Protein AF-A0A7S2U3X2-F1 (afdb_monomer_lite)

InterPro domains:
  IPR000608 Ubiquitin-conjugating (UBC), catalytic core domain [PF00179] (3-97)
  IPR000608 Ubiquitin-conjugating (UBC), catalytic core domain [PS50127] (1-104)
  IPR016135 Ubiquitin-conjugating enzyme/RWD-like [G3DSA:3.10.110.10] (1-111)
  IPR016135 Ubiquitin-conjugating enzyme/RWD-like [SSF54495] (3-105)
  IPR023313 Ubiquitin-conjugating enzyme, active site [PS00183] (31-46)
  IPR050113 Ubiquitin-conjugating enzyme E2-like [PTHR24067] (3-103)

Foldseek 3Di:
DLPQAQWDKDWADDPCPPVAGTFIFTPQQDLAQQAARRRGGNDCCNPVVPDNVDDPVNVVVSVVVCRVPPDLVHGNDPVLSCCVPPPVPVNVVVSVVSRVCSLPPVVVVVCVVVVVDDDPDDPDDDPPDDDDDDDDPPDDDPVSVVPVVPPPDDDD

Structure (mmCIF, N/CA/C/O backbone):
data_AF-A0A7S2U3X2-F1
#
_entry.id   AF-A0A7S2U3X2-F1
#
loop_
_atom_site.group_PDB
_atom_site.id
_atom_site.type_symbol
_atom_site.label_atom_id
_atom_site.label_alt_id
_atom_site.label_comp_id
_atom_site.label_asym_id
_atom_site.label_entity_id
_atom_site.label_seq_id
_atom_site.pdbx_PDB_ins_code
_atom_site.Cartn_x
_atom_site.Cartn_y
_atom_site.Cartn_z
_atom_site.occupancy
_atom_site.B_iso_or_equiv
_atom_site.auth_seq_id
_atom_site.auth_comp_id
_atom_site.auth_asym_id
_atom_site.auth_atom_id
_atom_site.pdbx_PDB_model_num
ATOM 1 N N . MET A 1 1 ? -14.903 -0.356 2.112 1.00 58.09 1 MET A N 1
ATOM 2 C CA . MET A 1 1 ? -14.021 0.558 1.363 1.00 58.09 1 MET A CA 1
ATOM 3 C C . MET A 1 1 ? -13.351 1.489 2.374 1.00 58.09 1 MET A C 1
ATOM 5 O O . MET A 1 1 ? -13.988 1.809 3.372 1.00 58.09 1 MET A O 1
ATOM 9 N N . GLN A 1 2 ? -12.078 1.856 2.194 1.00 73.31 2 GLN A N 1
ATOM 10 C CA . GLN A 1 2 ? -11.378 2.823 3.064 1.00 73.31 2 GLN A CA 1
ATOM 11 C C . GLN A 1 2 ? -11.759 4.270 2.680 1.00 73.31 2 GLN A C 1
ATOM 13 O O . GLN A 1 2 ? -10.912 5.071 2.291 1.00 73.31 2 GLN A O 1
ATOM 18 N N . GLU A 1 3 ? -13.056 4.578 2.699 1.00 78.75 3 GLU A N 1
ATOM 19 C CA . GLU A 1 3 ? -13.583 5.891 2.308 1.00 78.75 3 GLU A CA 1
ATOM 20 C C . GLU A 1 3 ? -13.183 6.983 3.308 1.00 78.75 3 GLU A C 1
ATOM 22 O O . GLU A 1 3 ? -13.061 6.735 4.504 1.00 78.75 3 GLU A O 1
ATOM 27 N N . GLY A 1 4 ? -12.957 8.202 2.809 1.00 81.38 4 GLY A N 1
ATOM 28 C CA . GLY A 1 4 ? -12.629 9.371 3.637 1.00 81.38 4 GLY A CA 1
ATOM 29 C C . GLY A 1 4 ? -11.180 9.451 4.139 1.00 81.38 4 GLY A C 1
ATOM 30 O O . GLY A 1 4 ? -10.811 10.451 4.758 1.00 81.38 4 GLY A O 1
ATOM 31 N N . GLY A 1 5 ? -10.339 8.449 3.866 1.00 86.56 5 GLY A N 1
ATOM 32 C CA . GLY A 1 5 ? -8.924 8.451 4.251 1.00 86.56 5 GLY A CA 1
ATOM 33 C C . GLY A 1 5 ? -8.021 9.289 3.339 1.00 86.56 5 GLY A C 1
ATOM 34 O O . GLY A 1 5 ? -8.302 9.483 2.156 1.00 86.56 5 GLY A O 1
ATOM 35 N N . VAL A 1 6 ? -6.901 9.765 3.889 1.00 88.62 6 VAL A N 1
ATOM 36 C CA . VAL A 1 6 ? -5.813 10.437 3.161 1.00 88.62 6 VAL A CA 1
ATOM 37 C C . VAL A 1 6 ? -4.550 9.584 3.267 1.00 88.62 6 VAL A C 1
ATOM 39 O O . VAL A 1 6 ? -3.787 9.665 4.230 1.00 88.62 6 VAL A O 1
ATOM 42 N N . PHE A 1 7 ? -4.315 8.752 2.257 1.00 90.31 7 PHE A N 1
ATOM 43 C CA . PHE A 1 7 ? -3.205 7.801 2.254 1.00 90.31 7 PHE A CA 1
ATOM 44 C C . PHE A 1 7 ? -2.033 8.325 1.430 1.00 90.31 7 PHE A C 1
ATOM 46 O O . PHE A 1 7 ? -2.172 8.631 0.247 1.00 90.31 7 PHE A O 1
ATOM 53 N N . ARG A 1 8 ? -0.867 8.432 2.069 1.00 91.19 8 ARG A N 1
ATOM 54 C CA . ARG A 1 8 ? 0.379 8.860 1.436 1.00 91.19 8 ARG A CA 1
ATOM 55 C C . ARG A 1 8 ? 1.189 7.639 1.022 1.00 91.19 8 ARG A C 1
ATOM 57 O O . ARG A 1 8 ? 1.257 6.645 1.748 1.00 91.19 8 ARG A O 1
ATOM 64 N N . LEU A 1 9 ? 1.814 7.742 -0.143 1.00 93.56 9 LEU A N 1
ATOM 65 C CA . LEU A 1 9 ? 2.643 6.704 -0.737 1.00 93.56 9 LEU A CA 1
ATOM 66 C C . LEU A 1 9 ? 3.942 7.304 -1.275 1.00 93.56 9 LEU A C 1
ATOM 68 O O . LEU A 1 9 ? 3.979 8.458 -1.700 1.00 93.56 9 LEU A O 1
ATOM 72 N N . ASN A 1 10 ? 5.010 6.519 -1.198 1.00 95.00 10 ASN A N 1
ATOM 73 C CA . ASN A 1 10 ? 6.304 6.803 -1.796 1.00 95.00 10 ASN A CA 1
ATOM 74 C C . ASN A 1 10 ? 6.472 5.886 -3.013 1.00 95.00 10 ASN A C 1
ATOM 76 O O . ASN A 1 10 ? 6.205 4.684 -2.921 1.00 95.00 10 ASN A O 1
ATOM 80 N N . ILE 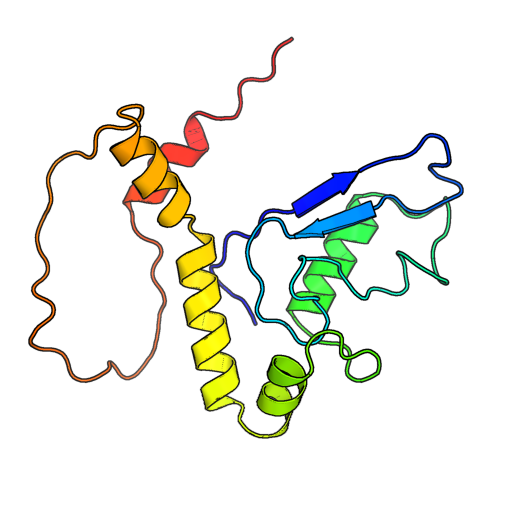A 1 11 ? 6.876 6.475 -4.138 1.00 95.56 11 ILE A N 1
ATOM 81 C CA . ILE A 1 11 ? 7.206 5.777 -5.377 1.00 95.56 11 ILE A CA 1
ATOM 82 C C . ILE A 1 11 ? 8.670 6.079 -5.679 1.00 95.56 11 ILE A C 1
ATOM 84 O O . ILE A 1 11 ? 9.018 7.218 -5.992 1.00 95.56 11 ILE A O 1
ATOM 88 N N . ASN A 1 12 ? 9.513 5.057 -5.587 1.00 96.12 12 ASN A N 1
ATOM 89 C CA . ASN A 1 12 ? 10.945 5.162 -5.817 1.00 96.12 12 ASN A CA 1
ATOM 90 C C . ASN A 1 12 ? 11.322 4.499 -7.147 1.00 96.12 12 ASN A C 1
ATOM 92 O O . ASN A 1 12 ? 11.051 3.317 -7.365 1.00 96.12 12 ASN A O 1
ATOM 96 N N . PHE A 1 13 ? 11.960 5.261 -8.031 1.00 95.75 13 PHE A N 1
ATOM 97 C CA . PHE A 1 13 ? 12.406 4.789 -9.340 1.00 95.75 13 PHE A CA 1
ATOM 98 C C . PHE A 1 13 ? 13.894 4.453 -9.282 1.00 95.75 13 PHE A C 1
ATOM 100 O O . PHE A 1 13 ? 14.691 5.232 -8.765 1.00 95.75 13 PHE A O 1
ATOM 107 N N . THR A 1 14 ? 14.270 3.299 -9.825 1.00 95.06 14 THR A N 1
ATOM 108 C CA . THR A 1 14 ? 15.674 2.900 -9.976 1.00 95.06 14 THR A CA 1
ATOM 109 C C . THR A 1 14 ? 16.150 3.167 -11.404 1.00 95.06 14 THR A C 1
ATOM 111 O O . THR A 1 14 ? 15.341 3.402 -12.303 1.00 95.06 14 THR A O 1
ATOM 114 N N . GLU A 1 15 ? 17.459 3.067 -11.643 1.00 96.62 15 GLU A N 1
ATOM 115 C CA . GLU A 1 15 ? 18.049 3.163 -12.991 1.00 96.62 15 GLU A CA 1
ATOM 116 C C . GLU A 1 15 ? 17.541 2.075 -13.956 1.00 96.62 15 GLU A C 1
ATOM 118 O O . GLU A 1 15 ? 17.689 2.190 -15.168 1.00 96.62 15 GLU A O 1
ATOM 123 N N . GLU A 1 16 ? 16.917 1.017 -13.429 1.00 95.38 16 GLU A N 1
ATOM 124 C CA . GLU A 1 16 ? 16.353 -0.074 -14.221 1.00 95.38 16 GLU A CA 1
ATOM 125 C C . GLU A 1 16 ? 14.930 0.214 -14.721 1.00 95.38 16 GLU A C 1
ATOM 127 O O . GLU A 1 16 ? 14.385 -0.573 -15.498 1.00 95.38 16 GLU A O 1
ATOM 132 N N . TYR A 1 17 ? 14.305 1.318 -14.305 1.00 93.62 17 TYR A N 1
ATOM 133 C CA . TYR A 1 17 ? 13.011 1.733 -14.839 1.00 93.62 17 TYR A CA 1
ATOM 134 C C . TYR A 1 17 ? 13.147 2.166 -16.315 1.00 93.62 17 TYR A C 1
ATOM 136 O O . TYR A 1 17 ? 14.069 2.914 -16.643 1.00 93.62 17 TYR A O 1
ATOM 144 N N . PRO A 1 18 ? 12.244 1.750 -17.229 1.00 95.00 18 PRO A N 1
ATOM 145 C CA . PRO A 1 18 ? 10.994 1.016 -16.999 1.00 95.00 18 PRO A CA 1
ATOM 146 C C . PRO A 1 18 ? 11.105 -0.509 -17.160 1.00 95.00 18 PRO A C 1
ATOM 148 O O . PRO A 1 18 ? 10.085 -1.190 -17.170 1.00 95.00 18 PRO A O 1
ATOM 151 N N . ASN A 1 19 ? 12.303 -1.079 -17.304 1.00 95.19 19 ASN A N 1
ATOM 152 C CA . ASN A 1 19 ? 12.470 -2.534 -17.426 1.00 95.19 19 ASN A CA 1
ATOM 153 C C . ASN A 1 19 ? 12.091 -3.267 -16.129 1.00 95.19 19 ASN A C 1
ATOM 155 O O . ASN A 1 19 ? 11.554 -4.373 -16.185 1.00 95.19 19 ASN A O 1
ATOM 159 N N . LYS A 1 20 ? 12.316 -2.633 -14.973 1.00 95.00 20 LYS A N 1
ATOM 160 C CA . LYS A 1 20 ? 11.787 -3.053 -13.669 1.00 95.00 20 LYS A CA 1
ATOM 161 C C . LYS A 1 20 ? 10.743 -2.059 -13.142 1.00 95.00 20 LYS A C 1
ATOM 163 O O . LYS A 1 20 ? 10.844 -0.865 -13.443 1.00 95.00 20 LYS A O 1
ATOM 168 N N . PRO A 1 21 ? 9.759 -2.531 -12.352 1.00 96.00 21 PRO A N 1
ATOM 169 C CA . PRO A 1 21 ? 8.778 -1.653 -11.727 1.00 96.00 21 PRO A CA 1
ATOM 170 C C . PRO A 1 21 ? 9.452 -0.716 -10.715 1.00 96.00 21 PRO A C 1
ATOM 172 O O . PRO A 1 21 ? 10.472 -1.087 -10.124 1.00 96.00 21 PRO A O 1
ATOM 175 N N . PRO A 1 22 ? 8.879 0.474 -10.463 1.00 96.44 22 PRO A N 1
ATOM 176 C CA . PRO A 1 22 ? 9.280 1.275 -9.318 1.00 96.44 22 PRO A CA 1
ATOM 177 C C . PRO A 1 22 ? 8.893 0.571 -8.013 1.00 96.44 22 PRO A C 1
ATOM 179 O O . PRO A 1 22 ? 7.942 -0.214 -7.952 1.00 96.44 22 PRO A O 1
ATOM 182 N N . GLU A 1 23 ? 9.601 0.893 -6.939 1.00 95.25 23 GLU A N 1
ATOM 183 C CA . GLU A 1 23 ? 9.236 0.444 -5.604 1.00 95.25 23 GLU A CA 1
ATOM 184 C C . GLU A 1 23 ? 8.139 1.351 -5.035 1.00 95.25 23 GLU A C 1
ATOM 186 O O . GLU A 1 23 ? 8.311 2.566 -4.953 1.00 95.25 23 GLU A O 1
ATOM 191 N N . VAL A 1 24 ? 7.011 0.761 -4.631 1.00 96.06 24 VAL A N 1
ATOM 192 C CA . VAL A 1 24 ? 5.862 1.502 -4.093 1.00 96.06 24 VAL A CA 1
ATOM 193 C C . VAL A 1 24 ? 5.556 1.051 -2.673 1.00 96.06 24 VAL A C 1
ATOM 195 O O . VAL A 1 24 ? 5.383 -0.144 -2.412 1.00 96.06 24 VAL A O 1
ATOM 198 N N . ARG A 1 25 ? 5.464 2.016 -1.754 1.00 95.88 25 ARG A N 1
ATOM 199 C CA . ARG A 1 25 ? 5.145 1.770 -0.342 1.00 95.88 25 ARG A CA 1
ATOM 200 C C . ARG A 1 25 ? 4.214 2.841 0.207 1.00 95.88 25 ARG A C 1
ATOM 202 O O . ARG A 1 25 ? 4.399 4.025 -0.070 1.00 95.88 25 ARG A O 1
ATOM 209 N N . PHE A 1 26 ? 3.254 2.450 1.035 1.00 95.19 26 PHE A N 1
ATOM 210 C CA . PHE A 1 26 ? 2.508 3.399 1.853 1.00 95.19 26 PHE A CA 1
ATOM 211 C C . PHE A 1 26 ? 3.398 3.955 2.966 1.00 95.19 26 PHE A C 1
ATOM 213 O O . PHE A 1 26 ? 4.079 3.208 3.663 1.00 95.19 26 PHE A O 1
ATOM 220 N N . THR A 1 27 ? 3.375 5.274 3.142 1.00 91.69 27 THR A N 1
ATOM 221 C CA . THR A 1 27 ? 3.973 5.939 4.310 1.00 91.69 27 THR A CA 1
ATOM 222 C C . THR A 1 27 ? 2.945 6.134 5.420 1.00 91.69 27 THR A C 1
ATOM 224 O O . THR A 1 27 ? 3.297 6.183 6.597 1.00 91.69 27 THR A O 1
ATOM 227 N N . THR A 1 28 ? 1.660 6.200 5.062 1.00 90.94 28 THR A N 1
ATOM 228 C CA . THR A 1 28 ? 0.557 6.096 6.019 1.00 90.94 28 THR A CA 1
ATOM 229 C C . THR A 1 28 ? 0.423 4.650 6.505 1.00 90.94 28 THR A C 1
ATOM 231 O O . THR A 1 28 ? 0.505 3.721 5.707 1.00 90.94 28 THR A O 1
ATOM 234 N N . LYS A 1 29 ? 0.178 4.440 7.804 1.00 91.06 29 LYS A N 1
ATOM 235 C CA . LYS A 1 29 ? -0.109 3.100 8.341 1.00 91.06 29 LYS A CA 1
ATOM 236 C C . LYS A 1 29 ? -1.430 2.574 7.784 1.00 91.06 29 LYS A C 1
ATOM 238 O O . LYS A 1 29 ? -2.462 3.225 7.925 1.00 91.06 29 LYS A O 1
ATOM 243 N N . MET A 1 30 ? -1.396 1.377 7.205 1.00 92.81 30 MET A N 1
ATOM 244 C CA . MET A 1 30 ? -2.547 0.771 6.539 1.00 92.81 30 MET A CA 1
ATOM 245 C C . MET A 1 30 ? -3.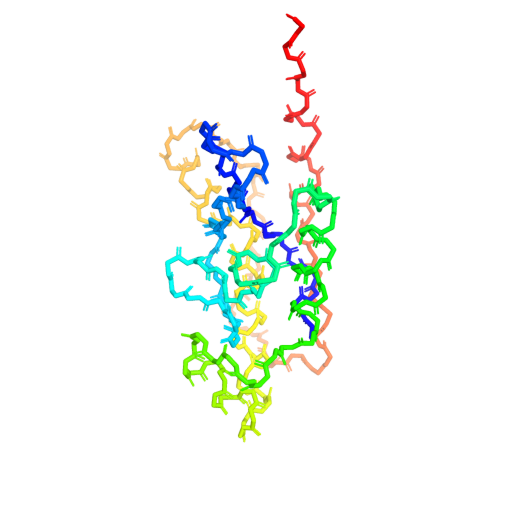028 -0.471 7.278 1.00 92.81 30 MET A C 1
ATOM 247 O O . MET A 1 30 ? -2.232 -1.314 7.686 1.00 92.81 30 MET A O 1
ATOM 251 N N . PHE A 1 31 ? -4.347 -0.629 7.359 1.00 93.88 31 PHE A N 1
ATOM 252 C CA . PHE A 1 31 ? -4.975 -1.888 7.745 1.00 93.88 31 PHE A CA 1
ATOM 253 C C . PHE A 1 31 ? -5.717 -2.470 6.545 1.00 93.88 31 PHE A C 1
ATOM 255 O O . PHE A 1 31 ? -6.850 -2.086 6.250 1.00 93.88 31 PHE A O 1
ATOM 262 N N . HIS A 1 32 ? -5.041 -3.348 5.802 1.00 94.50 32 HIS A N 1
ATOM 263 C CA . HIS A 1 32 ? -5.548 -3.899 4.548 1.00 94.50 32 HIS A CA 1
ATOM 264 C C . HIS A 1 32 ? -5.015 -5.320 4.307 1.00 94.50 32 HIS A C 1
ATOM 266 O O . HIS A 1 32 ? -3.832 -5.548 4.561 1.00 94.50 32 HIS A O 1
ATOM 272 N N . PRO A 1 33 ? -5.821 -6.264 3.778 1.00 94.62 33 PRO A N 1
ATOM 273 C CA . PRO A 1 33 ? -5.383 -7.639 3.516 1.00 94.62 33 PRO A CA 1
ATOM 274 C C . PRO A 1 33 ? -4.111 -7.749 2.664 1.00 94.62 33 PRO A C 1
ATOM 276 O O . PRO A 1 33 ? -3.261 -8.583 2.952 1.00 94.62 33 PRO A O 1
ATOM 279 N N . ASN A 1 34 ? -3.945 -6.881 1.661 1.00 94.75 34 ASN A N 1
ATOM 280 C CA . ASN A 1 34 ? -2.824 -6.919 0.705 1.00 94.75 34 ASN A CA 1
ATOM 281 C C . ASN A 1 34 ? -1.708 -5.888 0.967 1.00 94.75 34 ASN A C 1
ATOM 283 O O . ASN A 1 34 ? -0.881 -5.655 0.085 1.00 94.75 34 ASN A O 1
ATOM 287 N N . ILE A 1 35 ? -1.682 -5.249 2.142 1.00 94.88 35 ILE A N 1
ATOM 288 C CA . ILE A 1 35 ? -0.621 -4.298 2.515 1.00 94.88 35 ILE A CA 1
ATOM 289 C C . ILE A 1 35 ? 0.125 -4.841 3.733 1.00 94.88 35 ILE A C 1
ATOM 291 O O . ILE A 1 35 ? -0.494 -5.192 4.738 1.00 94.88 35 ILE A O 1
ATOM 295 N N . TYR A 1 36 ? 1.448 -4.929 3.627 1.00 94.00 36 TYR A N 1
ATOM 296 C CA . TYR A 1 36 ? 2.329 -5.350 4.715 1.00 94.00 36 TYR A CA 1
ATOM 297 C C . TYR A 1 36 ? 2.433 -4.266 5.800 1.00 94.00 36 TYR A C 1
ATOM 299 O O . TYR A 1 36 ? 2.135 -3.096 5.564 1.00 94.00 36 TYR A O 1
ATOM 307 N N . GLU A 1 37 ? 2.896 -4.640 6.995 1.00 91.06 37 GLU A N 1
ATOM 308 C CA . GLU A 1 37 ? 3.071 -3.700 8.116 1.00 91.06 37 GLU A CA 1
ATOM 309 C C . GLU A 1 37 ? 4.063 -2.566 7.805 1.00 91.06 37 GLU A C 1
ATOM 311 O O . GLU A 1 37 ? 3.912 -1.459 8.319 1.00 91.06 37 GLU A O 1
ATOM 316 N N . ASP A 1 38 ? 5.040 -2.818 6.929 1.00 91.94 38 ASP A N 1
ATOM 317 C CA . ASP A 1 38 ? 6.021 -1.833 6.457 1.00 91.94 38 ASP A CA 1
ATOM 318 C C . ASP A 1 38 ? 5.504 -0.956 5.298 1.00 91.94 38 ASP A C 1
ATOM 320 O O . ASP A 1 38 ? 6.262 -0.179 4.714 1.00 91.94 38 ASP A O 1
ATOM 324 N N . GLY A 1 39 ? 4.225 -1.097 4.937 1.00 93.56 39 GLY A N 1
ATOM 325 C CA . GLY A 1 39 ? 3.579 -0.348 3.864 1.00 93.56 39 GLY A CA 1
ATOM 326 C C . GLY A 1 39 ? 3.826 -0.904 2.463 1.00 93.56 39 GLY A C 1
ATOM 327 O O . GLY A 1 39 ? 3.283 -0.351 1.501 1.00 93.56 39 GLY A O 1
ATOM 328 N N . LYS A 1 40 ? 4.599 -1.989 2.304 1.00 94.12 40 LYS A N 1
ATOM 329 C CA . LYS A 1 40 ? 4.761 -2.646 1.001 1.00 94.12 40 LYS A CA 1
ATOM 330 C C . LYS A 1 40 ? 3.416 -3.183 0.505 1.00 94.12 40 LYS A C 1
ATOM 332 O O . LYS A 1 40 ? 2.594 -3.669 1.282 1.00 94.12 40 LYS A O 1
ATOM 337 N N . ILE A 1 41 ? 3.201 -3.113 -0.804 1.00 94.44 41 ILE A N 1
ATOM 338 C CA . ILE A 1 41 ? 1.956 -3.544 -1.445 1.00 94.44 41 ILE A CA 1
ATOM 339 C C . ILE A 1 41 ? 2.184 -4.894 -2.125 1.00 94.44 41 ILE A C 1
ATOM 341 O O . ILE A 1 41 ? 3.125 -5.051 -2.907 1.00 94.44 41 ILE A O 1
ATOM 345 N N . CYS A 1 42 ? 1.318 -5.869 -1.850 1.00 91.62 42 CYS A N 1
ATOM 346 C CA . CYS A 1 42 ? 1.275 -7.103 -2.626 1.00 91.62 42 CYS A CA 1
ATOM 347 C C . CYS A 1 42 ? 0.382 -6.892 -3.856 1.00 91.62 42 CYS A C 1
ATOM 349 O O . CYS A 1 42 ? -0.834 -7.061 -3.788 1.00 91.62 42 CYS A O 1
ATOM 351 N N . LEU A 1 43 ? 0.995 -6.451 -4.955 1.00 90.94 43 LEU A N 1
ATOM 352 C CA . LEU A 1 43 ? 0.341 -6.208 -6.239 1.00 90.94 43 LEU A CA 1
ATOM 353 C C . LEU A 1 43 ? 1.188 -6.827 -7.359 1.00 90.94 43 LEU A C 1
ATOM 355 O O . LEU A 1 43 ? 2.392 -6.581 -7.438 1.00 90.94 43 LEU A O 1
ATOM 359 N N . ASP A 1 44 ? 0.567 -7.642 -8.200 1.00 90.62 44 ASP A N 1
ATOM 360 C CA . ASP A 1 44 ? 1.207 -8.452 -9.245 1.00 90.62 44 ASP A CA 1
ATOM 361 C C . ASP A 1 44 ? 1.856 -7.612 -10.353 1.00 90.62 44 ASP A C 1
ATOM 363 O O . ASP A 1 44 ? 2.953 -7.939 -10.817 1.00 90.62 44 ASP A O 1
ATOM 367 N N . ILE A 1 45 ? 1.242 -6.483 -10.719 1.00 92.50 45 ILE A N 1
ATOM 368 C CA . ILE A 1 45 ? 1.814 -5.544 -11.690 1.00 92.50 45 ILE A CA 1
ATOM 369 C C . ILE A 1 45 ? 3.109 -4.893 -11.187 1.00 92.50 45 ILE A C 1
ATOM 371 O O . ILE A 1 45 ? 3.880 -4.397 -11.994 1.00 92.50 45 ILE A O 1
ATOM 375 N N . LEU A 1 46 ? 3.387 -4.917 -9.877 1.00 91.75 46 LEU A N 1
ATOM 376 C CA . LEU A 1 46 ? 4.665 -4.479 -9.295 1.00 91.75 46 LEU A CA 1
ATOM 377 C C . LEU A 1 46 ? 5.664 -5.639 -9.134 1.00 91.75 46 LEU A C 1
ATOM 379 O O . LEU A 1 46 ? 6.708 -5.479 -8.501 1.00 91.75 46 LEU A O 1
ATOM 383 N N . GLN A 1 47 ? 5.332 -6.822 -9.654 1.00 89.06 47 GLN A N 1
ATOM 384 C CA . GLN A 1 47 ? 6.107 -8.050 -9.515 1.00 89.06 47 GLN A CA 1
ATOM 385 C C . GLN A 1 47 ? 6.225 -8.760 -10.872 1.00 89.06 47 GLN A C 1
ATOM 387 O O . GLN A 1 47 ? 6.947 -8.307 -11.757 1.00 89.06 47 GLN A O 1
ATOM 392 N N . ASN A 1 48 ? 5.536 -9.887 -11.043 1.00 90.62 48 ASN A N 1
ATOM 393 C CA . ASN A 1 48 ? 5.638 -10.776 -12.196 1.00 90.62 48 ASN A CA 1
ATOM 394 C C . ASN A 1 48 ? 4.787 -10.341 -13.399 1.00 90.62 48 ASN A C 1
ATOM 396 O O . ASN A 1 48 ? 4.989 -10.879 -14.483 1.00 90.62 48 ASN A O 1
ATOM 400 N N . GLN A 1 49 ? 3.850 -9.404 -13.222 1.00 93.38 49 GLN A N 1
ATOM 401 C CA . GLN A 1 49 ? 3.015 -8.853 -14.299 1.00 93.38 49 GLN A CA 1
ATOM 402 C C . GLN A 1 49 ? 3.453 -7.441 -14.724 1.00 93.38 49 GLN A C 1
ATOM 404 O O . GLN A 1 49 ? 2.724 -6.748 -15.434 1.00 93.38 49 GLN A O 1
ATOM 409 N N . TRP A 1 50 ? 4.638 -6.990 -14.296 1.00 95.69 50 TRP A N 1
ATOM 410 C CA . TRP A 1 50 ? 5.177 -5.710 -14.745 1.00 95.69 50 TRP A CA 1
ATOM 411 C C . TRP A 1 50 ? 5.472 -5.732 -16.248 1.00 95.69 50 TRP A C 1
ATOM 413 O O . TRP A 1 50 ? 6.064 -6.673 -16.778 1.00 95.69 50 TRP A O 1
ATOM 423 N N . SER A 1 51 ? 5.105 -4.647 -16.924 1.00 95.94 51 SER A N 1
ATOM 424 C CA . SER A 1 51 ? 5.463 -4.379 -18.311 1.00 95.94 51 SER A CA 1
ATOM 425 C C . SER A 1 51 ? 5.975 -2.944 -18.418 1.00 95.94 51 SER A C 1
ATOM 427 O O . SER A 1 51 ? 5.332 -2.056 -17.856 1.00 95.94 51 SER A O 1
ATOM 429 N N . PRO A 1 52 ? 7.043 -2.669 -19.193 1.00 95.19 52 PRO A N 1
ATOM 430 C CA . PRO A 1 52 ? 7.516 -1.305 -19.453 1.00 95.19 52 PRO A CA 1
ATOM 431 C C . PRO A 1 52 ? 6.472 -0.372 -20.089 1.00 95.19 52 PRO A C 1
ATOM 433 O O . PRO A 1 52 ? 6.693 0.833 -20.172 1.00 95.19 52 PRO A O 1
ATOM 436 N N . MET A 1 53 ? 5.347 -0.918 -20.569 1.00 95.06 53 MET A N 1
ATOM 437 C CA . MET A 1 53 ? 4.211 -0.140 -21.076 1.00 95.06 53 MET A CA 1
ATOM 438 C C . MET A 1 53 ? 3.313 0.414 -19.960 1.00 95.06 53 MET A C 1
ATOM 440 O O . MET A 1 53 ? 2.490 1.293 -20.219 1.00 95.06 53 MET A O 1
ATOM 444 N N . LEU A 1 54 ? 3.437 -0.097 -18.731 1.00 94.56 54 LEU A N 1
ATOM 445 C CA . LEU A 1 54 ? 2.713 0.411 -17.573 1.00 94.56 54 LEU A CA 1
ATOM 446 C C . LEU A 1 54 ? 3.351 1.712 -17.087 1.00 94.56 54 LEU A C 1
ATOM 448 O O . LEU A 1 54 ? 4.567 1.876 -17.068 1.00 94.56 54 LEU A O 1
ATOM 452 N N . ASN A 1 55 ? 2.504 2.644 -16.666 1.00 92.88 55 ASN A N 1
ATOM 453 C CA . ASN A 1 55 ? 2.917 3.945 -16.160 1.00 92.88 55 ASN A CA 1
ATOM 454 C C . ASN A 1 55 ? 2.388 4.172 -14.737 1.00 92.88 55 ASN A C 1
ATOM 456 O O . ASN A 1 55 ? 1.624 3.373 -14.193 1.00 92.88 55 ASN A O 1
ATOM 460 N N . VAL A 1 56 ? 2.785 5.295 -14.134 1.00 94.12 56 VAL A N 1
ATOM 461 C CA . VAL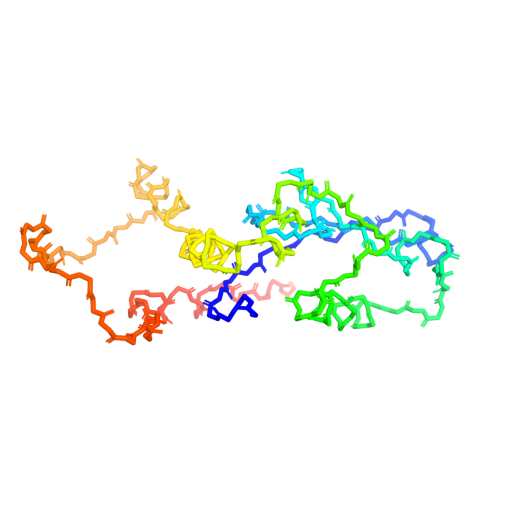 A 1 56 ? 2.380 5.667 -12.769 1.00 94.12 56 VAL A CA 1
ATOM 462 C C . VAL A 1 56 ? 0.858 5.718 -12.616 1.00 94.12 56 VAL A C 1
ATOM 464 O O . VAL A 1 56 ? 0.335 5.285 -11.594 1.00 94.12 56 VAL A O 1
ATOM 467 N N . THR A 1 57 ? 0.128 6.177 -13.635 1.00 94.94 57 THR A N 1
ATOM 468 C CA . THR A 1 57 ? -1.341 6.191 -13.617 1.00 94.94 57 THR A CA 1
ATOM 469 C C . THR A 1 57 ? -1.907 4.780 -13.481 1.00 94.94 57 THR A C 1
ATOM 471 O O . THR A 1 57 ? -2.733 4.550 -12.603 1.00 94.94 57 THR A O 1
ATOM 474 N N . ALA A 1 58 ? -1.421 3.821 -14.274 1.00 94.56 58 ALA A N 1
ATOM 475 C CA . ALA A 1 58 ? -1.850 2.425 -14.187 1.00 94.56 58 ALA A CA 1
ATOM 476 C C . ALA A 1 58 ? -1.561 1.815 -12.803 1.00 94.56 58 ALA A C 1
ATOM 478 O O . ALA A 1 58 ? -2.407 1.104 -12.253 1.00 94.56 58 ALA A O 1
ATOM 479 N N . ILE A 1 59 ? -0.406 2.143 -12.211 1.00 94.94 59 ILE A N 1
ATOM 480 C CA . ILE A 1 59 ? -0.051 1.727 -10.847 1.00 94.94 59 ILE A CA 1
ATOM 481 C C . ILE A 1 59 ? -1.068 2.273 -9.838 1.00 94.94 59 ILE A C 1
ATOM 483 O O . ILE A 1 59 ? -1.648 1.506 -9.070 1.00 94.94 59 ILE A O 1
ATOM 487 N N . LEU A 1 60 ? -1.324 3.584 -9.851 1.00 95.00 60 LEU A N 1
ATOM 488 C CA . LEU A 1 60 ? -2.233 4.229 -8.899 1.00 95.00 60 LEU A CA 1
ATOM 489 C C . LEU A 1 60 ? -3.679 3.738 -9.049 1.00 95.00 60 LEU A C 1
ATOM 491 O O . LEU A 1 60 ? -4.339 3.482 -8.043 1.00 95.00 60 LEU A O 1
ATOM 495 N N . THR A 1 61 ? -4.158 3.537 -10.279 1.00 94.31 61 THR A N 1
ATOM 496 C CA . THR A 1 61 ? -5.488 2.962 -10.543 1.00 94.31 61 THR A CA 1
ATOM 497 C C . THR A 1 61 ? -5.601 1.531 -10.015 1.00 94.31 61 THR A C 1
ATOM 499 O O . THR A 1 61 ? -6.621 1.160 -9.428 1.00 94.31 61 THR A O 1
ATOM 502 N N . SER A 1 62 ? -4.545 0.731 -10.167 1.00 94.56 62 SER A N 1
ATOM 503 C CA . SER A 1 62 ? -4.518 -0.642 -9.651 1.00 94.56 62 SER A CA 1
ATOM 504 C C . SER A 1 62 ? -4.508 -0.666 -8.121 1.00 94.56 62 SER A C 1
ATOM 506 O O . SER A 1 62 ? -5.246 -1.437 -7.516 1.00 94.56 62 SER A O 1
ATOM 508 N N . ILE A 1 63 ? -3.755 0.235 -7.480 1.00 94.12 63 ILE A N 1
ATOM 509 C CA . ILE A 1 63 ? -3.769 0.402 -6.018 1.00 94.12 63 ILE A CA 1
ATOM 510 C C . ILE A 1 63 ? -5.160 0.829 -5.532 1.00 94.12 63 ILE A C 1
ATOM 512 O O . ILE A 1 63 ? -5.671 0.255 -4.575 1.00 94.12 63 ILE A O 1
ATOM 516 N N . GLN A 1 64 ? -5.804 1.794 -6.192 1.00 92.38 64 GLN A N 1
ATOM 517 C CA . GLN A 1 64 ? -7.160 2.230 -5.838 1.00 92.38 64 GLN A CA 1
ATOM 518 C C . GLN A 1 64 ? -8.175 1.081 -5.932 1.00 92.38 64 GLN A C 1
ATOM 520 O O . GLN A 1 64 ? -9.030 0.926 -5.055 1.00 92.38 64 GLN A O 1
ATOM 525 N N . SER A 1 65 ? -8.056 0.260 -6.977 1.00 92.31 65 SER A N 1
ATOM 526 C CA . SER A 1 65 ? -8.890 -0.931 -7.158 1.00 92.31 65 SER A CA 1
ATOM 527 C C . SER A 1 65 ? -8.643 -1.941 -6.036 1.00 92.31 65 SER A C 1
ATOM 529 O O . SER A 1 65 ? -9.598 -2.391 -5.410 1.00 92.31 65 SER A O 1
ATOM 531 N N . LEU A 1 66 ? -7.376 -2.197 -5.691 1.00 91.81 66 LEU A N 1
ATOM 532 C CA . LEU A 1 66 ? -6.985 -3.099 -4.603 1.00 91.81 66 LEU A CA 1
ATOM 533 C C . LEU A 1 66 ? -7.531 -2.658 -3.236 1.00 91.81 66 LEU A C 1
ATOM 535 O O . LEU A 1 66 ? -7.959 -3.497 -2.452 1.00 91.81 66 LEU A O 1
ATOM 539 N N . LEU A 1 67 ? -7.543 -1.351 -2.946 1.00 90.75 67 LEU A N 1
ATOM 540 C CA . LEU A 1 67 ? -8.116 -0.804 -1.703 1.00 90.75 67 LEU A CA 1
ATOM 541 C C . LEU A 1 67 ? -9.645 -0.953 -1.625 1.00 90.75 67 LEU A C 1
ATOM 543 O O . LEU A 1 67 ? -10.232 -0.880 -0.538 1.00 90.75 67 LEU A O 1
ATOM 547 N N . THR A 1 68 ? -10.295 -1.112 -2.777 1.00 86.62 68 THR A N 1
ATOM 548 C CA . THR A 1 68 ? -11.743 -1.301 -2.883 1.00 86.62 68 THR A CA 1
ATOM 549 C C . THR A 1 68 ? -12.109 -2.775 -2.785 1.00 86.62 68 THR A C 1
ATOM 551 O O . THR A 1 68 ? -13.023 -3.122 -2.033 1.00 86.62 68 THR A O 1
ATOM 554 N N . ASP A 1 69 ? -11.373 -3.618 -3.505 1.00 87.62 69 ASP A N 1
ATOM 555 C CA . ASP A 1 69 ? -11.591 -5.055 -3.599 1.00 87.62 69 ASP A CA 1
ATOM 556 C C . ASP A 1 69 ? -10.286 -5.810 -3.281 1.00 87.62 69 ASP A C 1
ATOM 558 O O . ASP A 1 69 ? -9.418 -5.958 -4.148 1.00 87.62 69 ASP A O 1
ATOM 562 N N . PRO A 1 70 ? -10.094 -6.237 -2.017 1.00 85.81 70 PRO A N 1
ATOM 563 C CA . PRO A 1 70 ? -8.890 -6.948 -1.613 1.00 85.81 70 PRO A CA 1
ATOM 564 C C . PRO A 1 70 ? -8.751 -8.289 -2.337 1.00 85.81 70 PRO A C 1
ATOM 566 O O . PRO A 1 70 ? -9.695 -9.077 -2.384 1.00 85.81 70 PRO A O 1
ATOM 569 N N . ASN A 1 71 ? -7.546 -8.599 -2.813 1.00 82.50 71 ASN A N 1
ATOM 570 C CA . ASN A 1 71 ? -7.258 -9.867 -3.474 1.00 82.50 71 ASN A CA 1
ATOM 571 C C . ASN A 1 71 ? -7.094 -11.003 -2.433 1.00 82.50 71 ASN A C 1
ATOM 573 O O . ASN A 1 71 ? -6.142 -10.964 -1.643 1.00 82.50 71 ASN A O 1
ATOM 577 N N . PRO A 1 72 ? -7.965 -12.030 -2.415 1.00 74.75 72 PRO A N 1
ATOM 578 C CA . PRO A 1 72 ? -7.884 -13.130 -1.453 1.00 74.75 72 PRO A CA 1
ATOM 579 C C . PRO A 1 72 ? -6.685 -14.066 -1.680 1.00 74.75 72 PRO A C 1
ATOM 581 O O . PRO A 1 72 ? -6.251 -14.720 -0.733 1.00 74.75 72 PRO A O 1
ATOM 584 N N . ASP A 1 73 ? -6.116 -14.100 -2.887 1.00 74.44 73 ASP A N 1
ATOM 585 C CA . ASP A 1 73 ? -5.046 -15.033 -3.265 1.00 74.44 73 ASP A CA 1
ATOM 586 C C . ASP A 1 73 ? -3.656 -14.586 -2.783 1.00 74.44 73 ASP A C 1
ATOM 588 O O . ASP A 1 73 ? -2.655 -15.270 -2.995 1.00 74.44 73 ASP A O 1
ATOM 592 N N . SER A 1 74 ? -3.549 -13.411 -2.155 1.00 76.00 74 SER A N 1
ATOM 593 C CA . SER A 1 74 ? -2.265 -12.832 -1.738 1.00 76.00 74 SER A CA 1
ATOM 594 C C . SER A 1 74 ? -2.360 -12.048 -0.421 1.00 76.00 74 SER A C 1
ATOM 596 O O . SER A 1 74 ? -2.137 -10.830 -0.405 1.00 76.00 74 SER A O 1
ATOM 598 N N . PRO A 1 75 ? -2.687 -12.715 0.706 1.00 80.88 75 PRO A N 1
ATOM 599 C CA . PRO A 1 75 ? -2.757 -12.064 2.007 1.00 80.88 75 PRO A CA 1
ATOM 600 C C . PRO A 1 75 ? -1.356 -11.635 2.470 1.00 80.88 75 PRO A C 1
ATOM 602 O O . PRO A 1 75 ? -0.492 -12.457 2.765 1.00 80.88 75 PRO A O 1
ATOM 605 N N . ALA A 1 76 ? -1.135 -10.325 2.556 1.00 89.69 76 ALA A N 1
ATOM 606 C CA . ALA A 1 76 ? 0.058 -9.718 3.148 1.00 89.69 76 ALA A CA 1
ATOM 607 C C . ALA A 1 76 ? -0.119 -9.490 4.657 1.00 89.69 76 ALA A C 1
ATOM 609 O O . ALA A 1 76 ? 0.816 -9.640 5.440 1.00 89.69 76 ALA A O 1
ATOM 610 N N . ASN A 1 77 ? -1.346 -9.169 5.073 1.00 92.06 77 ASN A N 1
ATOM 611 C CA . ASN A 1 77 ? -1.723 -8.981 6.465 1.00 92.06 77 ASN A CA 1
ATOM 612 C C . ASN A 1 77 ? -2.717 -10.068 6.881 1.00 92.06 77 ASN A C 1
ATOM 614 O O . ASN A 1 77 ? -3.910 -10.013 6.564 1.00 92.06 77 ASN A O 1
ATOM 618 N N . ASN A 1 78 ? -2.223 -11.061 7.620 1.00 91.19 78 ASN A N 1
ATOM 619 C CA . ASN A 1 78 ? -3.021 -12.203 8.073 1.00 91.19 78 ASN A CA 1
ATOM 620 C C . ASN A 1 78 ? -4.170 -11.790 9.001 1.00 91.19 78 ASN A C 1
ATOM 622 O O . ASN A 1 78 ? -5.242 -12.395 8.971 1.00 91.19 78 ASN A O 1
ATOM 626 N N . VAL A 1 79 ? -3.970 -10.756 9.823 1.00 91.94 79 VAL A N 1
ATOM 627 C CA . VAL A 1 79 ? -5.002 -10.266 10.745 1.00 91.94 79 VAL A CA 1
ATOM 628 C C . VAL A 1 79 ? -6.120 -9.589 9.962 1.00 91.94 79 VAL A C 1
ATOM 630 O O . VAL A 1 79 ? -7.283 -9.952 10.137 1.00 91.94 79 VAL A O 1
ATOM 633 N N . ALA A 1 80 ? -5.775 -8.663 9.065 1.00 92.31 80 ALA A N 1
ATOM 634 C CA . ALA A 1 80 ? -6.745 -7.976 8.220 1.00 92.31 80 ALA A CA 1
ATOM 635 C C . ALA A 1 80 ? -7.506 -8.963 7.326 1.00 92.31 80 ALA A C 1
ATOM 637 O O . ALA A 1 80 ? -8.726 -8.881 7.248 1.00 92.31 80 ALA A O 1
ATOM 638 N N . SER A 1 81 ? -6.815 -9.941 6.732 1.00 92.06 81 SER A N 1
ATOM 639 C CA . SER A 1 81 ? -7.428 -10.979 5.888 1.00 92.06 81 SER A CA 1
ATOM 640 C C . SER A 1 81 ? -8.408 -11.857 6.672 1.00 92.06 81 SER A C 1
ATOM 642 O O . SER A 1 81 ? -9.534 -12.087 6.232 1.00 92.06 81 SER A O 1
ATOM 644 N N . ARG A 1 82 ? -8.023 -12.304 7.876 1.00 92.25 82 ARG A N 1
ATOM 645 C CA . ARG A 1 82 ? -8.902 -13.100 8.742 1.00 92.25 82 ARG A CA 1
ATOM 646 C C . ARG A 1 82 ? -10.137 -12.311 9.167 1.00 92.25 82 ARG A C 1
ATOM 648 O O . ARG A 1 82 ? -11.240 -12.831 9.039 1.00 92.25 82 ARG A O 1
ATOM 655 N N . LEU A 1 83 ? -9.968 -11.075 9.649 1.00 92.06 83 LEU A N 1
ATOM 656 C CA . LEU A 1 83 ? -11.102 -10.232 10.042 1.00 92.06 83 LEU A CA 1
ATOM 657 C C . LEU A 1 83 ? -11.993 -9.916 8.841 1.00 92.06 83 LEU A C 1
ATOM 659 O O . LEU A 1 83 ? -13.209 -9.974 8.963 1.00 92.06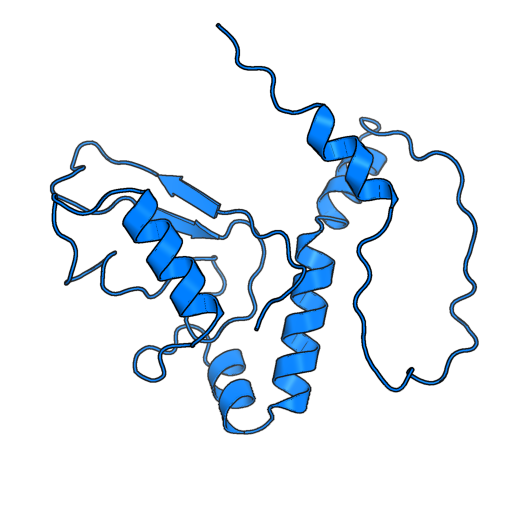 83 LEU A O 1
ATOM 663 N N . PHE A 1 84 ? -11.412 -9.667 7.666 1.00 89.69 84 PHE A N 1
ATOM 664 C CA . PHE A 1 84 ? -12.179 -9.466 6.443 1.00 89.69 84 PHE A CA 1
ATOM 665 C C . PHE A 1 84 ? -13.126 -10.649 6.199 1.00 89.69 84 PHE A C 1
ATOM 667 O O . PHE A 1 84 ? -14.313 -10.432 5.982 1.00 89.69 84 PHE A O 1
ATOM 674 N N . VAL A 1 85 ? -12.662 -11.894 6.303 1.00 89.25 85 VAL A N 1
ATOM 675 C CA . VAL A 1 85 ? -13.514 -13.069 6.043 1.00 89.25 85 VAL A CA 1
ATOM 676 C C . VAL A 1 85 ? -14.457 -13.400 7.208 1.00 89.25 85 VAL A C 1
ATOM 678 O O . VAL A 1 85 ? -15.622 -13.713 6.978 1.00 89.25 85 VAL A O 1
ATOM 681 N N . GLN A 1 86 ? -13.967 -13.359 8.448 1.00 92.19 86 GLN A N 1
ATOM 682 C CA . GLN A 1 86 ? -14.658 -13.936 9.610 1.00 92.19 86 GLN A CA 1
ATOM 683 C C . GLN A 1 86 ? -15.439 -12.915 10.443 1.00 92.19 86 GLN A C 1
ATOM 685 O O . GLN A 1 86 ? -16.421 -13.281 11.081 1.00 92.19 86 GLN A O 1
ATOM 690 N N . ASP A 1 87 ? -15.014 -11.650 10.459 1.00 91.75 87 ASP A N 1
ATOM 691 C CA . ASP A 1 87 ? -15.600 -10.611 11.307 1.00 91.75 87 ASP A CA 1
ATOM 692 C C . ASP A 1 87 ? -15.544 -9.244 10.617 1.00 91.75 87 ASP A C 1
ATOM 694 O O . ASP A 1 87 ? -14.691 -8.384 10.872 1.00 91.75 87 ASP A O 1
ATOM 698 N N . ARG A 1 88 ? -16.509 -9.045 9.717 1.00 89.12 88 ARG A N 1
ATOM 699 C CA . ARG A 1 88 ? -16.659 -7.803 8.957 1.00 89.12 88 ARG A CA 1
ATOM 700 C C . ARG A 1 88 ? -16.834 -6.576 9.853 1.00 89.12 88 ARG A C 1
ATOM 702 O O . ARG A 1 88 ? -16.430 -5.486 9.448 1.00 89.12 88 ARG A O 1
ATOM 709 N N . VAL A 1 89 ? -17.408 -6.725 11.048 1.00 91.81 89 VAL A N 1
ATOM 710 C CA . VAL A 1 89 ? -17.641 -5.607 11.974 1.00 91.81 89 VAL A CA 1
ATOM 711 C C . VAL A 1 89 ? -16.318 -5.137 12.570 1.00 91.81 89 VAL A C 1
ATOM 713 O O . VAL A 1 89 ? -15.997 -3.951 12.478 1.00 91.81 89 VAL A O 1
ATOM 716 N N . GLN A 1 90 ? -15.511 -6.058 13.100 1.00 92.25 90 GLN A N 1
ATOM 717 C CA . GLN A 1 90 ? -14.180 -5.733 13.618 1.00 92.25 90 GLN A CA 1
ATOM 718 C C . GLN A 1 90 ? -13.237 -5.247 12.517 1.00 92.25 90 GLN A C 1
ATOM 720 O O . GLN A 1 90 ? -12.482 -4.299 12.733 1.00 92.25 90 GLN A O 1
ATOM 725 N N . TYR A 1 91 ? -13.309 -5.836 11.319 1.00 91.25 91 TYR A N 1
ATOM 726 C CA . TYR A 1 91 ? -12.563 -5.336 10.164 1.00 91.25 91 TYR A CA 1
ATOM 727 C C . TYR A 1 91 ? -12.903 -3.870 9.870 1.00 91.25 91 TYR A C 1
ATOM 729 O O . TYR A 1 91 ? -12.005 -3.041 9.736 1.00 91.25 91 TYR A O 1
ATOM 737 N N . SER A 1 92 ? -14.197 -3.542 9.825 1.00 90.19 92 SER A N 1
ATOM 738 C CA . SER A 1 92 ? -14.665 -2.182 9.541 1.00 90.19 92 SER A CA 1
ATOM 739 C C . SER A 1 92 ? -14.222 -1.205 10.628 1.00 90.19 92 SER A C 1
ATOM 741 O O . SER A 1 92 ? -13.742 -0.121 10.309 1.00 90.19 92 SER A O 1
ATOM 743 N N . TYR A 1 93 ? -14.295 -1.606 11.901 1.00 92.12 93 TYR A N 1
ATOM 744 C CA . TYR A 1 93 ? -13.790 -0.814 13.026 1.00 92.12 93 TYR A CA 1
ATOM 745 C C . TYR A 1 93 ? -12.299 -0.482 12.882 1.00 92.12 93 TYR A C 1
ATOM 747 O O . TYR A 1 93 ? -11.905 0.680 12.991 1.00 92.12 93 TYR A O 1
ATOM 755 N N . GLN A 1 94 ? -11.471 -1.481 12.569 1.00 92.19 94 GLN A N 1
ATOM 756 C CA . GLN A 1 94 ? -10.039 -1.262 12.359 1.00 92.19 94 GLN A CA 1
ATOM 757 C C . GLN A 1 94 ? -9.768 -0.364 11.152 1.00 92.19 94 GLN A C 1
ATOM 759 O O . GLN A 1 94 ? -8.909 0.514 11.229 1.00 92.19 94 GLN A O 1
ATOM 764 N N . VAL A 1 95 ? -10.507 -0.545 10.056 1.00 91.31 95 VAL A N 1
ATOM 765 C CA . VAL A 1 95 ? -10.399 0.313 8.870 1.00 91.31 95 VAL A CA 1
ATOM 766 C C . VAL A 1 95 ? -10.711 1.769 9.211 1.00 91.31 95 VAL A C 1
ATOM 768 O O . VAL A 1 95 ? -9.905 2.638 8.887 1.00 91.31 95 VAL A O 1
ATOM 771 N N . MET A 1 96 ? -11.820 2.042 9.903 1.00 89.50 96 MET A N 1
ATOM 772 C CA . MET A 1 96 ? -12.205 3.408 10.281 1.00 89.50 96 MET A CA 1
ATOM 773 C C . MET A 1 96 ? -11.158 4.065 11.178 1.00 89.50 96 MET A C 1
ATOM 775 O O . MET A 1 96 ? -10.745 5.191 10.918 1.00 89.50 96 MET A O 1
ATOM 779 N N . ARG A 1 97 ? -10.628 3.324 12.155 1.00 89.75 97 ARG A N 1
ATOM 780 C CA . ARG A 1 97 ? -9.533 3.813 12.998 1.00 89.75 97 ARG A CA 1
ATOM 781 C C . ARG A 1 97 ? -8.308 4.226 12.174 1.00 89.75 97 ARG A C 1
ATOM 783 O O . ARG A 1 97 ? -7.681 5.238 12.462 1.00 89.75 97 ARG A O 1
ATOM 790 N N . HIS A 1 98 ? -7.946 3.458 11.145 1.00 91.12 98 HIS A N 1
ATOM 791 C CA . HIS A 1 98 ? -6.807 3.804 10.286 1.00 91.12 98 HIS A CA 1
ATOM 792 C C . HIS A 1 98 ? -7.124 4.946 9.312 1.00 91.12 98 HIS A C 1
ATOM 794 O O . HIS A 1 98 ? -6.226 5.718 8.984 1.00 91.12 98 HIS A O 1
ATOM 800 N N . VAL A 1 99 ? -8.383 5.099 8.891 1.00 90.06 99 VAL A N 1
ATOM 801 C CA . VAL A 1 99 ? -8.854 6.275 8.143 1.00 90.06 99 VAL A CA 1
ATOM 802 C C . VAL A 1 99 ? -8.676 7.544 8.978 1.00 90.06 99 VAL A C 1
ATOM 804 O O . VAL A 1 99 ? -8.100 8.507 8.482 1.00 90.06 99 VAL A O 1
ATOM 807 N N . GLU A 1 100 ? -9.060 7.537 10.251 1.00 86.88 100 GLU A N 1
ATOM 808 C CA . GLU A 1 100 ? -8.868 8.689 11.144 1.00 86.88 100 GLU A CA 1
ATOM 809 C C . GLU A 1 100 ? -7.379 9.023 11.335 1.00 86.88 100 GLU A C 1
ATOM 811 O O . GLU A 1 100 ? -6.968 10.173 11.175 1.00 86.88 100 GLU A O 1
ATOM 816 N N . LEU A 1 101 ? -6.535 8.011 11.574 1.00 86.62 101 LEU A N 1
ATOM 817 C CA . LEU A 1 101 ? -5.080 8.193 11.690 1.00 86.62 101 LEU A CA 1
ATOM 818 C C . LEU A 1 101 ? -4.440 8.711 10.392 1.00 86.62 101 LEU A C 1
ATOM 820 O O . LEU A 1 101 ? -3.444 9.437 10.426 1.00 86.62 101 LEU A O 1
ATOM 824 N N . SER A 1 102 ? -5.005 8.365 9.233 1.00 87.31 102 SER A N 1
ATOM 825 C CA . SER A 1 102 ? -4.492 8.799 7.928 1.00 87.31 102 SER A CA 1
ATOM 826 C C . SER A 1 102 ? -4.531 10.319 7.751 1.00 87.31 102 SER A C 1
ATOM 828 O O . SER A 1 102 ? -3.678 10.895 7.064 1.00 87.31 102 SER A O 1
ATOM 830 N N . TRP A 1 103 ? -5.445 10.989 8.459 1.00 86.06 103 TRP A N 1
ATOM 831 C CA . TRP A 1 103 ? -5.500 12.443 8.529 1.00 86.06 103 TRP A CA 1
ATOM 832 C C . TRP A 1 103 ? -4.275 13.035 9.242 1.00 86.06 103 TRP A C 1
ATOM 834 O O . TRP A 1 103 ? -4.134 14.241 9.303 1.00 86.06 103 TRP A O 1
ATOM 844 N N . GLY A 1 104 ? -3.312 12.255 9.730 1.00 71.75 104 GLY A N 1
ATOM 845 C CA . GLY A 1 104 ? -2.025 12.805 10.156 1.00 71.75 104 GLY A CA 1
ATOM 846 C C . GLY A 1 104 ? -2.122 13.694 11.394 1.00 71.75 104 GLY A C 1
ATOM 847 O O . GLY A 1 104 ? -1.360 14.653 11.499 1.00 71.75 104 GLY A O 1
ATOM 848 N N . LEU A 1 105 ? -3.023 13.356 12.324 1.00 60.81 105 LEU A N 1
ATOM 849 C CA . LEU A 1 105 ? -3.037 13.941 13.668 1.00 60.81 105 LEU A CA 1
ATOM 850 C C . LEU A 1 105 ? -1.648 13.838 14.311 1.00 60.81 105 LEU A C 1
ATOM 852 O O . LEU A 1 105 ? -1.155 14.836 14.808 1.00 60.81 105 LEU A O 1
ATOM 856 N N . ASP A 1 106 ? -0.945 12.718 14.130 1.00 58.75 106 ASP A N 1
ATOM 857 C CA . ASP A 1 106 ? 0.428 12.518 14.617 1.00 58.75 106 ASP A CA 1
ATOM 858 C C . ASP A 1 106 ? 1.439 13.529 14.034 1.00 58.75 106 ASP A C 1
ATOM 860 O O . ASP A 1 106 ? 2.428 13.890 14.667 1.00 58.75 106 ASP A O 1
ATOM 864 N N . GLN A 1 107 ? 1.220 13.977 12.795 1.00 62.34 107 GLN A N 1
ATOM 865 C CA . GLN A 1 107 ? 2.093 14.933 12.111 1.00 62.34 107 GLN A CA 1
ATOM 866 C C . GLN A 1 107 ? 1.773 16.363 12.544 1.00 62.34 107 GLN A C 1
ATOM 868 O O . GLN A 1 107 ? 2.686 17.161 12.717 1.00 62.34 107 GLN A O 1
ATOM 873 N N . ILE A 1 108 ? 0.492 16.661 12.775 1.00 58.41 108 ILE A N 1
ATOM 874 C CA . ILE A 1 108 ? 0.044 17.926 13.359 1.00 58.41 108 ILE A CA 1
ATOM 875 C C . ILE A 1 108 ? 0.537 18.037 14.803 1.00 58.41 108 ILE A C 1
ATOM 877 O O . ILE A 1 108 ? 1.155 19.036 15.134 1.00 58.41 108 ILE A O 1
ATOM 881 N N . GLU A 1 109 ? 0.346 17.014 15.638 1.00 58.91 109 GLU A N 1
ATOM 882 C CA . GLU A 1 109 ? 0.845 16.978 17.018 1.00 58.91 109 GLU A CA 1
ATOM 883 C C . GLU A 1 109 ? 2.353 17.176 17.074 1.00 58.91 109 GLU A C 1
ATOM 885 O O . GLU A 1 109 ? 2.835 17.942 17.901 1.00 58.91 109 GLU A O 1
ATOM 890 N N . LYS A 1 110 ? 3.098 16.539 16.165 1.00 63.56 110 LYS A N 1
ATOM 891 C CA . LYS A 1 110 ? 4.545 16.718 16.089 1.00 63.56 110 LYS A CA 1
ATOM 892 C C . LYS A 1 110 ? 4.931 18.139 15.668 1.00 63.56 110 LYS A C 1
ATOM 894 O O . LYS A 1 110 ? 5.776 18.735 16.313 1.00 63.56 110 LYS A O 1
ATOM 899 N N . LEU A 1 111 ? 4.281 18.711 14.655 1.00 63.31 111 LEU A N 1
ATOM 900 C CA . LEU A 1 111 ? 4.530 20.095 14.228 1.00 63.31 111 LEU A CA 1
ATOM 901 C C . LEU A 1 111 ? 4.114 21.122 15.297 1.00 63.31 111 LEU A C 1
ATOM 903 O O . LEU A 1 111 ? 4.749 22.164 15.426 1.00 63.31 111 LEU A O 1
ATOM 907 N N . VAL A 1 112 ? 3.078 20.827 16.086 1.00 63.34 112 VAL A N 1
ATOM 908 C CA . VAL A 1 112 ? 2.667 21.623 17.254 1.00 63.34 112 VAL A CA 1
ATOM 909 C C . VAL A 1 112 ? 3.687 21.486 18.389 1.00 63.34 112 VAL A C 1
ATOM 911 O O . VAL A 1 112 ? 4.072 22.488 18.986 1.00 63.34 112 VAL A O 1
ATOM 914 N N . ALA A 1 113 ? 4.172 20.272 18.663 1.00 65.12 113 ALA A N 1
ATOM 915 C CA . ALA A 1 113 ? 5.192 20.007 19.678 1.00 65.12 113 ALA A CA 1
ATOM 916 C C . ALA A 1 113 ? 6.552 20.629 19.324 1.00 65.12 113 ALA A C 1
ATOM 918 O O . ALA A 1 113 ? 7.234 21.152 20.204 1.00 65.12 113 ALA A O 1
ATOM 919 N N . ASP A 1 114 ? 6.912 20.620 18.041 1.00 73.00 114 ASP A N 1
ATOM 920 C CA . ASP A 1 114 ? 8.137 21.220 17.506 1.00 73.00 114 ASP A CA 1
ATOM 921 C C . ASP A 1 114 ? 8.005 22.756 17.349 1.00 73.00 114 ASP A C 1
ATOM 923 O O . ASP A 1 114 ? 8.960 23.435 16.978 1.00 73.00 114 ASP A O 1
ATOM 927 N N . GLY A 1 115 ? 6.836 23.332 17.671 1.00 60.78 115 GLY A N 1
ATOM 928 C CA . GLY A 1 115 ? 6.577 24.776 17.629 1.00 60.78 115 GLY A CA 1
ATOM 929 C C . GLY A 1 115 ? 6.457 25.359 16.217 1.00 60.78 115 GLY A C 1
ATOM 930 O O . GLY A 1 115 ? 6.424 26.578 16.050 1.00 60.78 115 GLY A O 1
ATOM 931 N N . GLU A 1 116 ? 6.379 24.503 15.201 1.00 60.81 116 GLU A N 1
ATOM 932 C CA . GLU A 1 116 ? 6.284 24.871 13.787 1.00 60.81 116 GLU A CA 1
ATOM 933 C C . GLU A 1 116 ? 4.835 25.138 13.339 1.00 60.81 116 GLU A C 1
ATOM 935 O O . GLU A 1 116 ? 4.605 25.667 12.249 1.00 60.81 116 GLU A O 1
ATOM 940 N N . MET A 1 117 ? 3.842 24.803 14.174 1.00 45.19 117 MET A N 1
ATOM 941 C CA . MET A 1 117 ? 2.421 25.038 13.910 1.00 45.19 117 MET A CA 1
ATOM 942 C C . MET A 1 117 ? 1.689 25.529 15.167 1.00 45.19 117 MET A C 1
ATOM 944 O O . MET A 1 117 ? 1.727 24.884 16.210 1.00 45.19 117 MET A O 1
ATOM 948 N N . VAL A 1 118 ? 0.983 26.658 15.059 1.00 49.38 118 VAL A N 1
ATOM 949 C CA . VAL A 1 118 ? 0.126 27.204 16.127 1.00 49.38 118 VAL A CA 1
ATOM 950 C C . VAL A 1 118 ? -1.319 26.788 15.856 1.00 49.38 118 VAL A C 1
ATOM 952 O O . VAL A 1 118 ? -1.837 27.039 14.766 1.00 49.38 118 VAL A O 1
ATOM 955 N N . THR A 1 119 ? -1.976 26.143 16.817 1.00 49.03 119 THR A N 1
ATOM 956 C CA . THR A 1 119 ? -3.410 25.841 16.750 1.00 49.03 119 THR A CA 1
ATOM 957 C C . THR A 1 119 ? -4.193 27.012 17.349 1.00 49.03 119 THR A C 1
ATOM 959 O O . THR A 1 119 ? -3.922 27.439 18.466 1.00 49.03 119 THR A O 1
ATOM 962 N N . GLU A 1 120 ? -5.140 27.583 16.598 1.00 44.88 120 GLU A N 1
ATOM 963 C CA . GLU A 1 120 ? -6.067 28.587 17.139 1.00 44.88 120 GLU A CA 1
ATOM 964 C C . GLU A 1 120 ? -7.175 27.877 17.937 1.00 44.88 120 GLU A C 1
ATOM 966 O O . GLU A 1 120 ? -7.936 27.092 17.370 1.00 44.88 120 GLU A O 1
ATOM 971 N N . ASP A 1 121 ? -7.191 28.157 19.244 1.00 40.03 121 ASP A N 1
ATOM 972 C CA . ASP A 1 121 ? -8.174 27.894 20.307 1.00 40.03 121 ASP A CA 1
ATOM 973 C C . ASP A 1 121 ? -9.123 26.683 20.195 1.00 40.03 121 ASP A C 1
ATOM 975 O O . ASP A 1 121 ? -10.059 26.610 19.391 1.00 40.03 121 ASP A O 1
ATOM 979 N N . GLU A 1 122 ? -8.944 25.772 21.156 1.00 37.91 122 GLU A N 1
ATOM 980 C CA . GLU A 1 122 ? -9.835 24.666 21.492 1.00 37.91 122 GLU A CA 1
ATOM 981 C C . GLU A 1 122 ? -11.268 25.149 21.787 1.00 37.91 122 GLU A C 1
ATOM 983 O O . GLU A 1 122 ? -11.520 25.913 22.719 1.00 37.91 122 GLU A O 1
ATOM 988 N N . LYS A 1 123 ? -12.259 24.606 21.072 1.00 29.58 123 LYS A N 1
ATOM 989 C CA . LYS A 1 123 ? -13.578 24.379 21.677 1.00 29.58 123 LYS A CA 1
ATOM 990 C C . LYS A 1 123 ? -13.640 22.923 22.112 1.00 29.58 123 LYS A C 1
ATOM 992 O O . LYS A 1 123 ? -13.803 22.033 21.280 1.00 29.58 123 LYS A O 1
ATOM 997 N N . SER A 1 124 ? -13.482 22.708 23.415 1.00 30.20 124 SER A N 1
ATOM 998 C CA . SER A 1 124 ? -13.583 21.411 24.081 1.00 30.20 124 SER A CA 1
ATOM 999 C C . SER A 1 124 ? -14.944 20.762 23.809 1.00 30.20 124 SER A C 1
ATOM 1001 O O . SER A 1 124 ? -15.979 21.301 24.204 1.00 30.20 124 SER A O 1
ATOM 1003 N N . TYR A 1 125 ? -14.957 19.595 23.166 1.00 30.77 125 TYR A N 1
ATOM 1004 C CA . TYR A 1 125 ? -16.094 18.678 23.244 1.00 30.77 125 TYR A CA 1
ATOM 1005 C C . TYR A 1 125 ? -15.786 17.638 24.322 1.00 30.77 125 TYR A C 1
ATOM 1007 O O . TYR A 1 125 ? -14.855 16.847 24.183 1.00 30.77 125 TYR A O 1
ATOM 1015 N N . ASP A 1 126 ? -16.552 17.675 25.413 1.00 29.17 126 ASP A N 1
ATOM 1016 C CA . ASP A 1 126 ? -16.433 16.755 26.544 1.00 29.17 126 ASP A CA 1
ATOM 1017 C C . ASP A 1 126 ? -16.739 15.305 26.127 1.00 29.17 126 ASP A C 1
ATOM 1019 O O . ASP A 1 126 ? -17.875 14.936 25.820 1.00 29.17 126 ASP A O 1
ATOM 1023 N N . ILE A 1 127 ? -15.717 14.449 26.176 1.00 41.38 127 ILE A N 1
ATOM 1024 C CA . ILE A 1 127 ? -15.801 13.003 25.924 1.00 41.38 127 ILE A CA 1
ATOM 1025 C C . ILE A 1 127 ? -16.261 12.296 27.209 1.00 41.38 127 ILE A C 1
ATOM 1027 O O . ILE A 1 127 ? -15.509 11.523 27.802 1.00 41.38 127 ILE A O 1
ATOM 1031 N N . LYS A 1 128 ? -17.461 12.587 27.722 1.00 33.69 128 LYS A N 1
ATOM 1032 C CA . LYS A 1 128 ? -18.029 11.793 28.836 1.00 33.69 128 LYS A CA 1
ATOM 1033 C C . LYS A 1 128 ? -19.468 11.340 28.661 1.00 33.69 128 LYS A C 1
ATOM 1035 O O . LYS A 1 128 ? -19.849 10.390 29.330 1.00 33.69 128 LYS A O 1
ATOM 1040 N N . ASP A 1 129 ? -20.205 11.876 27.694 1.00 37.69 129 ASP A N 1
ATOM 1041 C CA . ASP A 1 129 ? -21.570 11.429 27.423 1.00 37.69 129 ASP A CA 1
ATOM 1042 C C . ASP A 1 129 ? -21.816 11.270 25.920 1.00 37.69 129 ASP A C 1
ATOM 1044 O O . ASP A 1 129 ? -22.291 12.178 25.246 1.00 37.69 129 ASP A O 1
ATOM 1048 N N . SER A 1 130 ? -21.520 10.096 25.359 1.00 33.81 130 SER A N 1
ATOM 1049 C CA . SER A 1 130 ? -22.248 9.635 24.169 1.00 33.81 130 SER A CA 1
ATOM 1050 C C . SER A 1 130 ? -22.126 8.127 23.958 1.00 33.81 130 SER A C 1
ATOM 1052 O O . SER A 1 130 ? -21.072 7.555 23.698 1.00 33.81 130 SER A O 1
ATOM 1054 N N . LYS A 1 131 ? -23.284 7.473 24.061 1.00 32.22 131 LYS A N 1
ATOM 1055 C CA . LYS A 1 131 ? -23.565 6.149 23.503 1.00 32.22 131 LYS A CA 1
ATOM 1056 C C . LYS A 1 131 ? -23.261 6.179 21.991 1.00 32.22 131 LYS A C 1
ATOM 1058 O O . LYS A 1 131 ? -23.550 7.201 21.368 1.00 32.22 131 LYS A O 1
ATOM 1063 N N . PRO A 1 132 ? -22.726 5.101 21.386 1.00 30.30 132 PRO A N 1
ATOM 1064 C CA . PRO A 1 132 ? -22.302 5.126 19.987 1.00 30.30 132 PRO A CA 1
ATOM 1065 C C . PRO A 1 132 ? -23.467 5.518 19.062 1.00 30.30 132 PRO A C 1
ATOM 1067 O O . PRO A 1 132 ? -24.550 4.927 19.183 1.00 30.30 132 PRO A O 1
ATOM 1070 N N . PRO A 1 133 ? -23.282 6.488 18.148 1.00 35.41 133 PRO A N 1
ATOM 1071 C CA . PRO A 1 133 ? -24.322 6.856 17.203 1.00 35.41 133 PRO A CA 1
ATOM 1072 C C . PRO A 1 133 ? -24.547 5.716 16.201 1.00 35.41 133 PRO A C 1
ATOM 1074 O O . PRO A 1 133 ? -23.617 5.168 15.608 1.00 35.41 133 PRO A O 1
ATOM 1077 N N . ARG A 1 134 ? -25.820 5.338 16.024 1.00 38.00 134 ARG A N 1
ATOM 1078 C CA . ARG A 1 134 ? -26.278 4.607 14.835 1.00 38.00 134 ARG A CA 1
ATOM 1079 C C . ARG A 1 134 ? -26.053 5.533 13.634 1.00 38.00 134 ARG A C 1
ATOM 1081 O O . ARG A 1 134 ? -26.418 6.693 13.738 1.00 38.00 134 ARG A O 1
ATOM 1088 N N . SER A 1 135 ? -25.492 4.975 12.557 1.00 37.25 135 SER A N 1
ATOM 1089 C CA . SER A 1 135 ? -24.961 5.607 11.330 1.00 37.25 135 SER A CA 1
ATOM 1090 C C . SER A 1 135 ? -23.668 6.412 11.520 1.00 37.25 135 SER A C 1
ATOM 1092 O O . SER A 1 135 ? -23.679 7.523 12.034 1.00 37.25 135 SER A O 1
ATOM 1094 N N . MET A 1 136 ? -22.549 5.823 11.084 1.00 38.34 136 MET A N 1
ATOM 1095 C CA . MET A 1 136 ? -21.229 6.454 11.018 1.00 38.34 136 MET A CA 1
ATOM 1096 C C . MET A 1 136 ? -21.089 7.205 9.690 1.00 38.34 136 MET A C 1
ATOM 1098 O O . MET A 1 136 ? -20.671 6.625 8.692 1.00 38.34 136 MET A O 1
ATOM 1102 N N . GLU A 1 137 ? -21.438 8.487 9.677 1.00 39.28 137 GLU A N 1
ATOM 1103 C CA . GLU A 1 137 ? -20.869 9.429 8.711 1.00 39.28 137 GLU A CA 1
ATOM 1104 C C . GLU A 1 137 ? -19.580 9.974 9.333 1.00 39.28 137 GLU A C 1
ATOM 1106 O O . GLU A 1 137 ? -19.603 10.690 10.332 1.00 39.28 137 GLU A O 1
ATOM 1111 N N . VAL A 1 138 ? -18.431 9.557 8.800 1.00 48.47 138 VAL A N 1
ATOM 1112 C CA . VAL A 1 138 ? -17.122 10.049 9.243 1.00 48.47 138 VAL A CA 1
ATOM 1113 C C . VAL A 1 138 ? -16.894 11.407 8.576 1.00 48.47 138 VAL A C 1
ATOM 1115 O O . VAL A 1 138 ? -16.386 11.488 7.458 1.00 48.47 138 VAL A O 1
ATOM 1118 N N . GLU A 1 139 ? -17.324 12.488 9.227 1.00 47.88 139 GLU A N 1
ATOM 1119 C CA . GLU A 1 139 ? -17.090 13.843 8.720 1.00 47.88 139 GLU A CA 1
ATOM 1120 C C . GLU A 1 139 ? -15.631 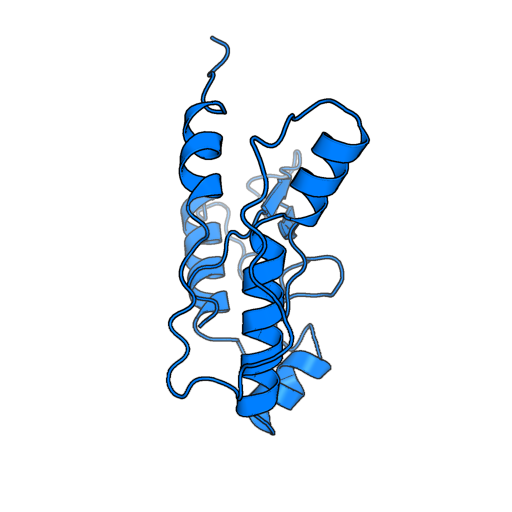14.273 8.935 1.00 47.88 139 GLU A C 1
ATOM 1122 O O . GLU A 1 139 ? -15.090 14.231 10.042 1.00 47.88 139 GLU A O 1
ATOM 1127 N N . ARG A 1 140 ? -14.985 14.738 7.860 1.00 50.78 140 ARG A N 1
ATOM 1128 C CA . ARG A 1 140 ? -13.622 15.281 7.900 1.00 50.78 140 ARG A CA 1
ATOM 1129 C C . ARG A 1 140 ? -13.575 16.551 8.774 1.00 50.78 140 ARG A C 1
ATOM 1131 O O . ARG A 1 140 ? -14.327 17.490 8.500 1.00 50.78 140 ARG A O 1
ATOM 1138 N N . PRO A 1 141 ? -12.646 16.669 9.742 1.00 50.41 141 PRO A N 1
ATOM 1139 C CA . PRO A 1 141 ? -12.488 17.884 10.537 1.00 50.41 141 PRO A CA 1
ATOM 1140 C C . PRO A 1 141 ? -12.198 19.118 9.666 1.00 50.41 141 PRO A C 1
ATOM 1142 O O . PRO A 1 141 ? -11.307 19.106 8.812 1.00 50.41 141 PRO A O 1
ATOM 1145 N N . LYS A 1 142 ? -12.926 20.220 9.905 1.00 44.94 142 LYS A N 1
ATOM 1146 C CA . LYS A 1 142 ? -12.828 21.478 9.128 1.00 44.94 142 LYS A CA 1
ATOM 1147 C C . LYS A 1 142 ? -11.434 22.124 9.156 1.00 44.94 142 LYS A C 1
ATOM 1149 O O . LYS A 1 142 ? -11.100 22.868 8.235 1.00 44.94 142 LYS A O 1
ATOM 1154 N N . SER A 1 143 ? -10.609 21.819 10.162 1.00 45.00 143 SER A N 1
ATOM 1155 C CA . SER A 1 143 ? -9.221 22.297 10.283 1.00 45.00 143 SER A CA 1
ATOM 1156 C C . SER A 1 143 ? -8.334 21.868 9.108 1.00 45.00 143 SER A C 1
ATOM 1158 O O . SER A 1 143 ? -7.388 22.569 8.760 1.00 45.00 143 SER A O 1
ATOM 1160 N N . TYR A 1 144 ? -8.682 20.772 8.429 1.00 44.06 144 TYR A N 1
ATOM 1161 C CA . TYR A 1 144 ? -7.885 20.198 7.348 1.00 44.06 144 TYR A CA 1
ATOM 1162 C C . TYR A 1 144 ? -7.967 20.950 6.012 1.00 44.06 144 TYR A C 1
ATOM 1164 O O . TYR A 1 144 ? -7.060 20.850 5.184 1.00 44.06 144 TYR A O 1
ATOM 1172 N N . ALA A 1 145 ? -9.056 21.688 5.768 1.00 41.12 145 ALA A N 1
ATOM 1173 C CA . ALA A 1 145 ? -9.288 22.359 4.487 1.00 41.12 145 ALA A CA 1
ATOM 1174 C C . ALA A 1 145 ? -8.311 23.523 4.234 1.00 41.12 145 ALA A C 1
ATOM 1176 O O . ALA A 1 145 ? -8.054 23.862 3.081 1.00 41.12 145 ALA A O 1
ATOM 1177 N N . LYS A 1 146 ? -7.731 24.110 5.293 1.00 38.50 146 LYS A N 1
ATOM 1178 C CA . LYS A 1 146 ? -6.761 25.212 5.178 1.00 38.50 146 LYS A CA 1
ATOM 1179 C C . LYS A 1 146 ? -5.345 24.739 4.821 1.00 38.50 146 LYS A C 1
ATOM 1181 O O . LYS A 1 146 ? -4.635 25.462 4.132 1.00 38.50 146 LYS A O 1
ATOM 1186 N N . THR A 1 147 ? -4.940 23.530 5.217 1.00 41.00 147 THR A N 1
ATOM 1187 C CA . THR A 1 147 ? -3.554 23.048 5.045 1.00 41.00 147 THR A CA 1
ATOM 1188 C C . THR A 1 147 ? -3.219 22.680 3.596 1.00 41.00 147 THR A C 1
ATOM 1190 O O . THR A 1 147 ? -2.095 22.885 3.147 1.00 41.00 147 THR A O 1
ATOM 1193 N N . PHE A 1 148 ? -4.195 22.197 2.818 1.00 38.25 148 PHE A N 1
ATOM 1194 C CA . PHE A 1 148 ? -3.958 21.762 1.432 1.00 38.25 148 PHE A CA 1
ATOM 1195 C C . PHE A 1 148 ? -3.647 22.919 0.463 1.00 38.25 148 PHE A C 1
ATOM 1197 O O . PHE A 1 148 ? -3.038 22.695 -0.580 1.00 38.25 148 PHE A O 1
ATOM 1204 N N . ALA A 1 149 ? -4.025 24.155 0.806 1.00 35.00 149 ALA A N 1
ATOM 1205 C CA . ALA A 1 149 ? -3.817 25.323 -0.050 1.00 35.00 149 ALA A CA 1
ATOM 1206 C C . ALA A 1 149 ? -2.367 25.856 -0.044 1.00 35.00 149 ALA A C 1
ATOM 1208 O O . ALA A 1 149 ? -2.008 26.609 -0.945 1.00 35.00 149 ALA A O 1
ATOM 1209 N N . SER A 1 150 ? -1.523 25.462 0.920 1.00 33.97 150 SER A N 1
ATOM 1210 C CA . SER A 1 150 ? -0.174 26.043 1.084 1.00 33.97 150 SER A CA 1
ATOM 1211 C C . SER A 1 150 ? 0.989 25.216 0.517 1.00 33.97 150 SER A C 1
ATOM 1213 O O . SER A 1 150 ? 2.085 25.757 0.395 1.00 33.97 150 SER A O 1
ATOM 1215 N N . SER A 1 151 ? 0.796 23.946 0.136 1.00 30.36 151 SER A N 1
ATOM 1216 C CA . SER A 1 151 ? 1.909 23.062 -0.285 1.00 30.36 151 SER A CA 1
ATOM 1217 C C . SER A 1 151 ? 2.089 22.875 -1.796 1.00 30.36 151 SER A C 1
ATOM 1219 O O . SER A 1 151 ? 2.935 22.086 -2.204 1.00 30.36 151 SER A O 1
ATOM 1221 N N . ILE A 1 152 ? 1.379 23.624 -2.647 1.00 31.58 152 ILE A N 1
ATOM 1222 C CA . ILE A 1 152 ? 1.719 23.719 -4.077 1.00 31.58 152 ILE A CA 1
ATOM 1223 C C . ILE A 1 152 ? 2.502 25.015 -4.301 1.00 31.58 152 ILE A C 1
ATOM 1225 O O . ILE A 1 152 ? 1.980 26.003 -4.810 1.00 31.58 152 ILE A O 1
ATOM 1229 N N . LYS A 1 153 ? 3.775 25.020 -3.906 1.00 29.78 153 LYS A N 1
ATOM 1230 C CA . LYS A 1 153 ? 4.770 25.892 -4.536 1.00 29.78 153 LYS A CA 1
ATOM 1231 C C . LYS A 1 153 ? 5.610 24.999 -5.434 1.00 29.78 153 LYS A C 1
ATOM 1233 O O . LYS A 1 153 ? 6.460 24.262 -4.953 1.00 29.78 153 LYS A O 1
ATOM 1238 N N . MET A 1 154 ? 5.304 25.020 -6.730 1.00 30.75 154 MET A N 1
ATOM 1239 C CA . MET A 1 154 ? 6.266 24.587 -7.737 1.00 30.75 154 MET A CA 1
ATOM 1240 C C . MET A 1 154 ? 7.430 25.574 -7.664 1.00 3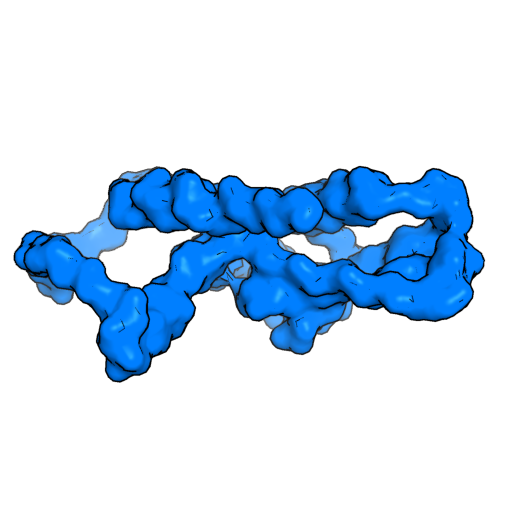0.75 154 MET A C 1
ATOM 1242 O O . MET A 1 154 ? 7.250 26.752 -7.971 1.00 30.75 154 MET A O 1
ATOM 1246 N N . GLU A 1 155 ? 8.587 25.117 -7.197 1.00 29.73 155 GLU A N 1
ATOM 1247 C CA . GLU A 1 155 ? 9.838 25.801 -7.504 1.00 29.73 155 GLU A CA 1
ATOM 1248 C C . GLU A 1 155 ? 10.088 25.626 -9.006 1.00 29.73 155 GLU A C 1
ATOM 1250 O O . GLU A 1 155 ? 10.112 24.509 -9.525 1.00 29.73 155 GLU A O 1
ATOM 1255 N N . THR A 1 156 ? 10.127 26.768 -9.688 1.00 36.25 156 THR A N 1
ATOM 1256 C CA . THR A 1 156 ? 10.490 26.958 -11.097 1.00 36.25 156 THR A CA 1
ATOM 1257 C C . THR A 1 156 ? 11.974 26.765 -11.330 1.00 36.25 156 THR A C 1
ATOM 1259 O O . THR A 1 156 ? 12.741 27.247 -10.465 1.00 36.25 156 THR A O 1
#

Sequence (156 aa):
MQEGGVFRLNINFTEEYPNKPPEVRFTTKMFHPNIYEDGKICLDILQNQWSPMLNVTAILTSIQSLLTDPNPDSPANNVASRLFVQDRVQYSYQVMRHVELSWGLDQIEKLVADGEMVTEDEKSYDIKDSKPPRSMEVERPKSYAKTFASSIKMET

Radius of gyration: 18.68 Å; chains: 1; bounding box: 44×44×50 Å

pLDDT: mean 75.14, std 23.68, range [29.17, 96.62]

Secondary structure (DSSP, 8-state):
--TT----EEEE--TTTTTSPPEEEESS----TTB-TTSBB--GGGTTT--TT--HHHHHHHHHHHHHS--TT--S-HHHHHHHHH-HHHHHHHHHHHHHHHT-HHHHHHHHHTTS----------TTS-PPPSS---PPPGGGGTGGGSS-----

Organism: NCBI:txid641309